Protein AF-A0A7S4HFE1-F1 (afdb_monomer_lite)

Foldseek 3Di:
DFDWAWDDDDPVVCVVPPHRHTDTDDRVQRPQWQDWDAAPPAQKIWTWHQCQWIKIAHPVVRAIDIRCDFNGDNGTFHDWDQDPQQWIWTDDPFKIFIFDRDDNPHTDGHGDDMDTPPPPVD

Radius of gyration: 15.72 Å; chains: 1; bounding box: 47×26×43 Å

Secondary structure (DSSP, 8-state):
---EEPP---HHHHHHSSS---EE--HHHHTTEEEEEE-SSSSEEEEEETTS-EEEEETTTTEEEEESSSS--SS-EEEEEE-TTS-EEEEESSEEEEESPPPSSS----EEEEEESTTS--

pLDDT: mean 88.34, std 9.9, range [52.97, 97.5]

Sequence (122 aa):
TGLYLWDVGMPEQLAASEGNQPLRLCPSITVATSFCMWSRVHSQLAIGTQGGKVIVFNKKEGVMQLHDRKGKHGAAVTCGDWLFDNRLGLASGTRVKISKPVPEAGAQWESYSKFKLSGMLS

Organism: NCBI:txid72548

Structure (mmCIF, N/CA/C/O backbone):
data_AF-A0A7S4HFE1-F1
#
_entry.id   AF-A0A7S4HFE1-F1
#
loop_
_atom_site.group_PDB
_atom_site.id
_atom_site.type_symbol
_atom_site.label_atom_id
_atom_site.label_alt_id
_atom_site.label_comp_id
_atom_site.label_asym_id
_atom_site.label_entity_id
_atom_site.label_seq_id
_atom_site.pdbx_PDB_ins_code
_atom_site.Cartn_x
_atom_site.Cartn_y
_atom_site.Cartn_z
_atom_site.occupancy
_atom_site.B_iso_or_equiv
_atom_site.auth_seq_id
_atom_site.auth_comp_id
_atom_site.auth_asym_id
_atom_site.auth_atom_id
_atom_site.pdbx_PDB_model_num
ATOM 1 N N . THR A 1 1 ? -13.113 -14.017 -2.530 1.00 66.44 1 THR A N 1
ATOM 2 C CA . THR A 1 1 ? -11.772 -13.669 -2.004 1.00 66.44 1 THR A CA 1
ATOM 3 C C . THR A 1 1 ? -11.731 -12.185 -1.673 1.00 66.44 1 THR A C 1
ATOM 5 O O . THR A 1 1 ? -12.363 -11.409 -2.378 1.00 66.44 1 THR A O 1
ATOM 8 N N . GLY A 1 2 ? -11.092 -11.790 -0.569 1.00 80.94 2 GLY A N 1
ATOM 9 C CA . GLY A 1 2 ? -11.045 -10.402 -0.084 1.00 80.94 2 GLY A CA 1
ATOM 10 C C . GLY A 1 2 ? -10.217 -10.293 1.198 1.00 80.94 2 GLY A C 1
ATOM 11 O O . GLY A 1 2 ? -9.827 -11.325 1.745 1.00 80.94 2 GLY A O 1
ATOM 12 N N . LEU A 1 3 ? -9.943 -9.069 1.653 1.00 91.31 3 LEU A N 1
ATOM 13 C CA . LEU A 1 3 ? -9.143 -8.814 2.855 1.00 91.31 3 LEU A CA 1
ATOM 14 C C . LEU A 1 3 ? -10.050 -8.473 4.043 1.00 91.31 3 LEU A C 1
ATOM 16 O O . LEU A 1 3 ? -10.957 -7.649 3.922 1.00 91.31 3 LEU A O 1
ATOM 20 N N . TYR A 1 4 ? -9.804 -9.126 5.176 1.00 92.19 4 TYR A N 1
ATOM 21 C CA . TYR A 1 4 ? -10.574 -8.984 6.409 1.00 92.19 4 TYR A CA 1
ATOM 22 C C . TYR A 1 4 ? -9.635 -8.545 7.526 1.00 92.19 4 TYR A C 1
ATOM 24 O O . TYR A 1 4 ? -8.571 -9.139 7.703 1.00 92.19 4 TYR A O 1
ATOM 32 N N . LEU A 1 5 ? -10.023 -7.506 8.256 1.00 91.94 5 LEU A N 1
ATOM 33 C CA . LEU A 1 5 ? -9.298 -7.019 9.419 1.00 91.94 5 LEU A CA 1
ATOM 34 C C . LEU A 1 5 ? -10.033 -7.468 10.672 1.00 91.94 5 LEU A C 1
ATOM 36 O O . LEU A 1 5 ? -11.205 -7.153 10.849 1.00 91.94 5 LEU A O 1
ATOM 40 N N . TRP A 1 6 ? -9.326 -8.198 11.520 1.00 89.19 6 TRP A N 1
ATOM 41 C CA . TRP A 1 6 ? -9.809 -8.621 12.824 1.00 89.19 6 TRP A CA 1
ATOM 42 C C . TRP A 1 6 ? -9.177 -7.727 13.875 1.00 89.19 6 TRP A C 1
ATOM 44 O O . TRP A 1 6 ? -7.973 -7.460 13.805 1.00 89.19 6 TRP A O 1
ATOM 54 N N . ASP A 1 7 ? -9.965 -7.283 14.846 1.00 84.94 7 ASP A N 1
ATOM 55 C CA . ASP A 1 7 ? -9.378 -6.695 16.036 1.00 84.94 7 ASP A CA 1
ATOM 56 C C . ASP A 1 7 ? -8.835 -7.833 16.910 1.00 84.94 7 ASP A C 1
ATOM 58 O O . ASP A 1 7 ? -9.501 -8.840 17.174 1.00 84.94 7 ASP A O 1
ATOM 62 N N . VAL A 1 8 ? -7.570 -7.693 17.300 1.00 82.56 8 VAL A N 1
ATOM 63 C CA . VAL A 1 8 ? -6.858 -8.646 18.150 1.00 82.56 8 VAL A CA 1
ATOM 64 C C . VAL A 1 8 ? -6.605 -7.930 19.469 1.00 82.56 8 VAL A C 1
ATOM 66 O O . VAL A 1 8 ? -5.702 -7.104 19.573 1.00 82.56 8 VAL A O 1
ATOM 69 N N . GLY A 1 9 ? -7.474 -8.185 20.442 1.00 79.06 9 GLY A N 1
ATOM 70 C CA . GLY A 1 9 ? -7.426 -7.608 21.785 1.00 79.06 9 GLY A CA 1
ATOM 71 C C . GLY A 1 9 ? -7.391 -8.688 22.862 1.00 79.06 9 GLY A C 1
ATOM 72 O O . GLY A 1 9 ? -7.361 -9.883 22.559 1.00 79.06 9 GLY A O 1
ATOM 73 N N . MET A 1 10 ? -7.407 -8.271 24.130 1.00 77.25 10 MET A N 1
ATOM 74 C CA . MET A 1 10 ? -7.517 -9.221 25.238 1.00 77.25 10 MET A CA 1
ATOM 75 C C . MET A 1 10 ? -8.870 -9.948 25.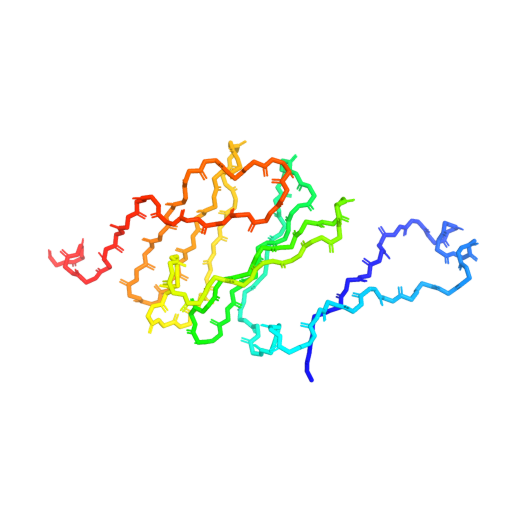172 1.00 77.25 10 MET A C 1
ATOM 77 O O . MET A 1 10 ? -9.867 -9.318 24.812 1.00 77.25 10 MET A O 1
ATOM 81 N N . PRO A 1 11 ? -8.945 -11.241 25.542 1.00 72.44 11 PRO A N 1
ATOM 82 C CA . PRO A 1 11 ? -10.187 -12.016 25.477 1.00 72.44 11 PRO A CA 1
ATOM 83 C C . PRO A 1 11 ? -11.366 -11.334 26.177 1.00 72.44 11 PRO A C 1
ATOM 85 O O . PRO A 1 11 ? -12.482 -11.379 25.679 1.00 72.44 11 PRO A O 1
ATOM 88 N N . GLU A 1 12 ? -11.107 -10.639 27.284 1.00 74.50 12 GLU A N 1
ATOM 89 C CA . GLU A 1 12 ? -12.110 -9.897 28.053 1.00 74.50 12 GLU A CA 1
ATOM 90 C C . GLU A 1 12 ? -12.689 -8.697 27.278 1.00 74.50 12 GLU A C 1
ATOM 92 O O . GLU A 1 12 ? -13.892 -8.458 27.313 1.00 74.50 12 GLU A O 1
ATOM 97 N N . GLN A 1 13 ? -11.866 -7.996 26.490 1.00 72.62 13 GLN A N 1
ATOM 98 C CA . GLN A 1 13 ? -12.318 -6.903 25.618 1.00 72.62 13 GLN A CA 1
ATOM 99 C C . GLN A 1 13 ? -13.081 -7.423 24.395 1.00 72.62 13 GLN A C 1
ATOM 101 O O . GLN A 1 13 ? -14.051 -6.804 23.968 1.00 72.62 13 GLN A O 1
ATOM 106 N N . LEU A 1 14 ? -12.652 -8.563 23.843 1.00 71.25 14 LEU A N 1
ATOM 107 C CA . LEU A 1 14 ? -13.307 -9.211 22.702 1.00 71.25 14 LEU A CA 1
ATOM 108 C C . LEU A 1 14 ? -14.623 -9.904 23.085 1.00 71.25 14 LEU A C 1
ATOM 110 O O . LEU A 1 14 ? -15.481 -10.081 22.229 1.00 71.25 14 LEU A O 1
ATOM 114 N N . ALA A 1 15 ? -14.770 -10.317 24.346 1.00 65.94 15 ALA A N 1
ATOM 115 C CA . ALA A 1 15 ? -16.008 -10.874 24.888 1.00 65.94 15 ALA A CA 1
ATOM 116 C C . ALA A 1 15 ? -17.036 -9.782 25.225 1.00 65.94 15 ALA A C 1
ATOM 118 O O . ALA A 1 15 ? -18.236 -10.043 25.189 1.00 65.94 15 ALA A O 1
ATOM 119 N N . ALA A 1 16 ? -16.569 -8.571 25.549 1.00 67.12 16 ALA A N 1
ATOM 120 C CA . ALA A 1 16 ? -17.419 -7.414 25.811 1.00 67.12 16 ALA A CA 1
ATOM 121 C C . ALA A 1 16 ? -17.943 -6.740 24.529 1.00 67.12 16 ALA A C 1
ATOM 123 O O . ALA A 1 16 ? -18.975 -6.071 24.577 1.00 67.12 16 ALA A O 1
ATOM 124 N N . SER A 1 17 ? -17.263 -6.896 23.387 1.00 67.00 17 SER A N 1
ATOM 125 C CA . SER A 1 17 ? -17.811 -6.497 22.090 1.00 67.00 17 SER A CA 1
ATOM 126 C C . SER A 1 17 ? -18.755 -7.586 21.573 1.00 67.00 17 SER A C 1
ATOM 128 O O . SER A 1 17 ? -18.401 -8.761 21.544 1.00 67.00 17 SER A O 1
ATOM 130 N N . GLU A 1 18 ? -19.980 -7.218 21.182 1.00 62.25 18 GLU A N 1
ATOM 131 C CA . GLU A 1 18 ? -20.978 -8.145 20.628 1.00 62.25 18 GLU A CA 1
ATOM 132 C C . GLU A 1 18 ? -20.481 -8.779 19.315 1.00 62.25 18 GLU A C 1
ATOM 134 O O . GLU A 1 18 ? -20.763 -8.308 18.215 1.00 62.25 18 GLU A O 1
ATOM 139 N N . GLY A 1 19 ? -19.716 -9.865 19.441 1.00 68.94 19 GLY A N 1
ATOM 140 C CA . GLY A 1 19 ? -19.087 -10.573 18.335 1.00 68.94 19 GLY A CA 1
ATOM 141 C C . GLY A 1 19 ? -17.921 -9.788 17.731 1.00 68.94 19 GLY A C 1
ATOM 142 O O . GLY A 1 19 ? -18.102 -8.734 17.131 1.00 68.94 19 GLY A O 1
ATOM 143 N N . ASN A 1 20 ? -16.708 -10.339 17.809 1.00 80.56 20 ASN A N 1
ATOM 144 C CA . ASN A 1 20 ? -15.548 -9.848 17.059 1.00 80.56 20 ASN A CA 1
ATOM 145 C C . ASN A 1 20 ? -15.779 -10.040 15.545 1.00 80.56 20 ASN A C 1
ATOM 147 O O . ASN A 1 20 ? -15.310 -11.011 14.951 1.00 80.56 20 ASN A O 1
ATOM 151 N N . GLN A 1 21 ? -16.580 -9.166 14.933 1.00 86.12 21 GLN A N 1
ATOM 152 C CA . GLN A 1 21 ? -16.883 -9.201 13.509 1.00 86.12 21 GLN A CA 1
ATOM 153 C C . GLN A 1 21 ? -15.764 -8.502 12.731 1.00 86.12 21 GLN A C 1
ATOM 155 O O . GLN A 1 21 ? -15.430 -7.356 13.033 1.00 86.12 21 GLN A O 1
ATOM 160 N N . PRO A 1 22 ? -15.188 -9.144 11.701 1.00 90.12 22 PRO A N 1
ATOM 161 C CA . PRO A 1 22 ? -14.098 -8.540 10.961 1.00 90.12 22 PRO A CA 1
ATOM 162 C C . PRO A 1 22 ? -14.581 -7.398 10.069 1.00 90.12 22 PRO A C 1
ATOM 164 O O . PRO A 1 22 ? -15.566 -7.525 9.333 1.00 90.12 22 PRO A O 1
ATOM 167 N N . LEU A 1 23 ? -13.795 -6.325 10.012 1.00 90.19 23 LEU A N 1
ATOM 168 C CA . LEU A 1 23 ? -13.959 -5.300 8.992 1.00 90.19 23 LEU A CA 1
ATOM 169 C C . LEU A 1 23 ? -13.512 -5.862 7.639 1.00 90.19 23 LEU A C 1
ATOM 171 O O . LEU A 1 23 ? -12.326 -6.090 7.385 1.00 90.19 23 LEU A O 1
ATOM 175 N N . ARG A 1 24 ? -14.470 -6.067 6.737 1.00 91.62 24 ARG A N 1
ATOM 176 C CA . ARG A 1 24 ? -14.196 -6.474 5.358 1.00 91.62 24 ARG A CA 1
ATOM 177 C C . ARG A 1 24 ? -13.802 -5.258 4.522 1.00 91.62 24 ARG A C 1
ATOM 179 O O . ARG A 1 24 ? -14.631 -4.388 4.263 1.00 91.62 24 ARG A O 1
ATOM 186 N N . LEU A 1 25 ? -12.561 -5.222 4.042 1.00 91.94 25 LEU A N 1
ATOM 187 C CA . LEU A 1 25 ? -12.121 -4.180 3.113 1.00 91.94 25 LEU A CA 1
ATOM 188 C C . LEU A 1 25 ? -12.755 -4.380 1.731 1.00 91.94 25 LEU A C 1
ATOM 190 O O . LEU A 1 25 ? -13.064 -5.507 1.337 1.00 91.94 25 LEU A O 1
ATOM 194 N N . CYS A 1 26 ? -12.934 -3.280 0.988 1.00 89.56 26 CYS A N 1
ATOM 195 C CA . CYS A 1 26 ? -13.626 -3.245 -0.304 1.00 89.56 26 CYS A CA 1
ATOM 196 C C . CYS A 1 26 ? -13.166 -4.385 -1.242 1.00 89.56 26 CYS A C 1
ATOM 198 O O . CYS A 1 26 ? -12.039 -4.351 -1.760 1.00 89.56 26 CYS A O 1
ATOM 200 N N . PRO A 1 27 ? -14.015 -5.404 -1.479 1.00 87.25 27 PRO A N 1
ATOM 201 C CA . PRO A 1 27 ? -13.610 -6.607 -2.196 1.00 87.25 27 PRO A CA 1
ATOM 202 C C . PRO A 1 27 ? -13.255 -6.335 -3.649 1.00 87.25 27 PRO A C 1
ATOM 204 O O . PRO A 1 27 ? -12.363 -6.988 -4.168 1.00 87.25 27 PRO A O 1
ATOM 207 N N . SER A 1 28 ? -13.913 -5.366 -4.294 1.00 87.94 28 SER A N 1
ATOM 208 C CA . SER A 1 28 ? -13.733 -5.068 -5.721 1.00 87.94 28 SER A CA 1
ATOM 209 C C . SER A 1 28 ? -12.311 -4.631 -6.072 1.00 87.94 28 SER A C 1
ATOM 211 O O . SER A 1 28 ? -11.856 -4.882 -7.187 1.00 87.94 28 SER A O 1
ATOM 213 N N . ILE A 1 29 ? -11.593 -4.019 -5.125 1.00 87.38 29 ILE A N 1
ATOM 214 C CA . ILE A 1 29 ? -10.216 -3.563 -5.339 1.00 87.38 29 ILE A CA 1
ATOM 215 C C . ILE A 1 29 ? -9.180 -4.411 -4.600 1.00 87.38 29 ILE A C 1
ATOM 217 O O . ILE A 1 29 ? -8.037 -4.449 -5.035 1.00 87.38 29 ILE A O 1
ATOM 221 N N . THR A 1 30 ? -9.565 -5.152 -3.558 1.00 90.88 30 THR A N 1
ATOM 222 C CA . THR A 1 30 ? -8.658 -6.051 -2.812 1.00 90.88 30 THR A CA 1
ATOM 223 C C . THR A 1 30 ? -8.577 -7.473 -3.391 1.00 90.88 30 THR A C 1
ATOM 225 O O . THR A 1 30 ? -7.919 -8.349 -2.816 1.00 90.88 30 THR A O 1
ATOM 228 N N . VAL A 1 31 ? -9.205 -7.725 -4.550 1.00 84.69 31 VAL A N 1
ATOM 229 C CA . VAL A 1 31 ? -9.062 -8.995 -5.282 1.00 84.69 31 VAL A CA 1
ATOM 230 C C . VAL A 1 31 ? -7.593 -9.245 -5.630 1.00 84.69 31 VAL A C 1
ATOM 232 O O . VAL A 1 31 ? -6.877 -8.336 -6.047 1.00 84.69 31 VAL A O 1
ATOM 235 N N . ALA A 1 32 ? -7.160 -10.504 -5.505 1.00 91.31 32 ALA A N 1
ATOM 236 C CA . ALA A 1 32 ? -5.809 -10.947 -5.851 1.00 91.31 32 ALA A CA 1
ATOM 237 C C . ALA A 1 32 ? -4.709 -10.165 -5.111 1.00 91.31 32 ALA A C 1
ATOM 239 O O . ALA A 1 32 ? -3.673 -9.821 -5.686 1.00 91.31 32 ALA A O 1
ATOM 240 N N . THR A 1 33 ? -4.945 -9.883 -3.827 1.00 95.50 33 THR A N 1
ATOM 241 C CA . THR A 1 33 ? -3.905 -9.396 -2.916 1.00 95.50 33 THR A CA 1
ATOM 242 C C . THR A 1 33 ? -2.730 -10.378 -2.907 1.00 95.50 33 THR A C 1
ATOM 244 O O . THR A 1 33 ? -2.923 -11.587 -2.798 1.00 95.50 33 THR A O 1
ATOM 247 N N . SER A 1 34 ? -1.518 -9.849 -3.046 1.00 95.81 34 SER A N 1
ATOM 248 C CA . SER A 1 34 ? -0.256 -10.599 -3.028 1.00 95.81 34 SER A CA 1
ATOM 249 C C . SER A 1 34 ? 0.681 -10.154 -1.906 1.00 95.81 34 SER A C 1
ATOM 251 O O . SER A 1 34 ? 1.636 -10.854 -1.591 1.00 95.81 34 SER A O 1
ATOM 253 N N . PHE A 1 35 ? 0.413 -8.992 -1.310 1.00 96.50 35 PHE A N 1
ATOM 254 C CA . PHE A 1 35 ? 1.208 -8.393 -0.247 1.00 96.50 35 PHE A CA 1
ATOM 255 C C . PHE A 1 35 ? 0.314 -7.508 0.627 1.00 96.50 35 PHE A C 1
ATOM 257 O O . PHE A 1 35 ? -0.553 -6.809 0.099 1.00 96.50 35 PHE A O 1
ATOM 264 N N . CYS A 1 36 ? 0.553 -7.481 1.938 1.00 96.62 36 CYS A N 1
ATOM 265 C CA . CYS A 1 36 ? -0.027 -6.484 2.833 1.00 96.62 36 CYS A CA 1
ATOM 266 C C . CYS A 1 36 ? 0.892 -6.201 4.029 1.00 96.62 36 CYS A C 1
ATOM 268 O O . CYS A 1 36 ? 1.471 -7.133 4.583 1.00 96.62 36 CYS A O 1
ATOM 270 N N . MET A 1 37 ? 1.014 -4.935 4.436 1.00 97.31 37 MET A N 1
ATOM 271 C CA . MET A 1 37 ? 1.882 -4.529 5.548 1.00 97.31 37 MET A CA 1
ATOM 272 C C . MET A 1 37 ? 1.370 -3.254 6.221 1.00 97.31 37 MET A C 1
ATOM 274 O O . MET A 1 37 ? 1.130 -2.244 5.549 1.00 97.31 37 MET A O 1
ATOM 278 N N . TRP A 1 38 ? 1.217 -3.291 7.544 1.00 97.06 38 TRP A N 1
ATOM 279 C CA . TRP A 1 38 ? 0.868 -2.117 8.343 1.00 97.06 38 TRP A CA 1
ATOM 280 C C . TRP A 1 38 ? 2.061 -1.173 8.486 1.00 97.06 38 TRP A C 1
ATOM 282 O O . TRP A 1 38 ? 3.197 -1.613 8.674 1.00 97.06 38 TRP A O 1
ATOM 292 N N . SER A 1 39 ? 1.786 0.126 8.425 1.00 96.62 39 SER A N 1
ATOM 293 C CA . SER A 1 39 ? 2.725 1.154 8.851 1.00 96.62 39 SER A CA 1
ATOM 294 C C . SER A 1 39 ? 2.980 1.036 10.350 1.00 96.62 39 SER A C 1
ATOM 296 O O . SER A 1 39 ? 2.088 0.705 11.131 1.00 96.62 39 SER A O 1
ATOM 298 N N . ARG A 1 40 ? 4.219 1.332 10.750 1.00 93.50 40 ARG A N 1
ATOM 299 C CA . ARG A 1 40 ? 4.620 1.434 12.159 1.00 93.50 40 ARG A CA 1
ATOM 300 C C . ARG A 1 40 ? 4.412 2.837 12.735 1.00 93.50 40 ARG A C 1
ATOM 302 O O . ARG A 1 40 ? 4.558 3.018 13.936 1.00 93.50 40 ARG A O 1
ATOM 309 N N . VAL A 1 41 ? 4.117 3.820 11.882 1.00 95.00 41 VAL A N 1
ATOM 310 C CA . VAL A 1 41 ? 4.034 5.245 12.244 1.00 95.00 41 VAL A CA 1
ATOM 311 C C . VAL A 1 41 ? 2.580 5.712 12.296 1.00 95.00 41 VAL A C 1
ATOM 313 O O . VAL A 1 41 ? 2.193 6.461 13.191 1.00 95.00 41 VAL A O 1
ATOM 316 N N . HIS A 1 42 ? 1.755 5.260 11.352 1.00 94.94 42 HIS A N 1
ATOM 317 C CA . HIS A 1 42 ? 0.350 5.650 11.236 1.00 94.94 42 HIS A CA 1
ATOM 318 C C . HIS A 1 42 ? -0.554 4.421 11.123 1.00 94.94 42 HIS A C 1
ATOM 320 O O . HIS A 1 42 ? -0.102 3.314 10.845 1.00 94.94 42 HIS A O 1
ATOM 326 N N . SER A 1 43 ? -1.865 4.615 11.288 1.00 95.00 43 SER A N 1
ATOM 327 C CA . SER A 1 43 ? -2.872 3.552 11.130 1.00 95.00 43 SER A CA 1
ATOM 328 C C . SER A 1 43 ? -3.174 3.259 9.652 1.00 95.00 43 SER A C 1
ATOM 330 O O . SER A 1 43 ? -4.324 3.315 9.215 1.00 95.00 43 SER A O 1
ATOM 332 N N . GLN A 1 44 ? -2.129 2.979 8.870 1.00 96.56 44 GLN A N 1
ATOM 333 C CA . GLN A 1 44 ? -2.197 2.780 7.423 1.00 96.56 44 GLN A CA 1
ATOM 334 C C . GLN A 1 44 ? -1.749 1.373 7.027 1.00 96.56 44 GLN A C 1
ATOM 336 O O . GLN A 1 44 ? -0.720 0.888 7.487 1.00 96.56 44 GLN A O 1
ATOM 341 N N . LEU A 1 45 ? -2.498 0.731 6.136 1.00 97.12 45 LEU A N 1
ATOM 342 C CA . LEU A 1 45 ? -2.191 -0.578 5.570 1.00 97.12 45 LEU A CA 1
ATOM 343 C C . LEU A 1 45 ? -1.843 -0.420 4.091 1.00 97.12 45 LEU A C 1
ATOM 345 O O . LEU A 1 45 ? -2.673 0.021 3.294 1.00 97.12 45 LEU A O 1
ATOM 349 N N . ALA A 1 46 ? -0.628 -0.811 3.722 1.00 97.50 46 ALA A N 1
ATOM 350 C CA . ALA A 1 46 ? -0.238 -0.975 2.329 1.00 97.50 46 ALA A CA 1
ATOM 351 C C . ALA A 1 46 ? -0.696 -2.345 1.836 1.00 97.50 46 ALA A C 1
ATOM 353 O O . ALA A 1 46 ? -0.498 -3.344 2.524 1.00 97.50 46 ALA A O 1
ATOM 354 N N . ILE A 1 47 ? -1.262 -2.403 0.635 1.00 97.00 47 ILE A N 1
ATOM 355 C CA . ILE A 1 47 ? -1.713 -3.636 -0.010 1.00 97.00 47 ILE A CA 1
ATOM 356 C C . ILE A 1 47 ? -1.188 -3.642 -1.446 1.00 97.00 47 ILE A C 1
ATOM 358 O O . ILE A 1 47 ? -1.366 -2.689 -2.206 1.00 97.00 47 ILE A O 1
ATOM 362 N N . GLY A 1 48 ? -0.532 -4.730 -1.822 1.00 96.62 48 GLY A N 1
ATOM 363 C CA . GLY A 1 48 ? -0.080 -5.005 -3.177 1.00 96.62 48 GLY A CA 1
ATOM 364 C C . GLY A 1 48 ? -0.921 -6.103 -3.818 1.00 96.62 48 GLY A C 1
ATOM 365 O O . GLY A 1 48 ? -1.425 -6.993 -3.135 1.00 96.62 48 GLY A O 1
ATOM 366 N N . THR A 1 49 ? -1.074 -6.053 -5.139 1.00 95.69 49 THR A N 1
ATOM 367 C CA . THR A 1 49 ? -1.847 -7.050 -5.899 1.00 95.69 49 THR A CA 1
ATOM 368 C C . THR A 1 49 ? -0.979 -7.808 -6.902 1.00 95.69 49 THR A C 1
ATOM 370 O O . THR A 1 49 ? 0.060 -7.309 -7.351 1.00 95.69 49 THR A O 1
ATOM 373 N N . GLN A 1 50 ? -1.466 -8.972 -7.343 1.00 95.50 50 GLN A N 1
ATOM 374 C CA . GLN A 1 50 ? -0.861 -9.766 -8.422 1.00 95.50 50 GLN A CA 1
ATOM 375 C C . GLN A 1 50 ? -0.730 -8.973 -9.736 1.00 95.50 50 GLN A C 1
ATOM 377 O O . GLN A 1 50 ? 0.217 -9.153 -10.494 1.00 95.50 50 GLN A O 1
ATOM 382 N N . GLY A 1 51 ? -1.647 -8.033 -9.988 1.00 93.56 51 GLY A N 1
ATOM 383 C CA . GLY A 1 51 ? -1.601 -7.136 -11.148 1.00 93.56 51 GLY A CA 1
ATOM 384 C C . GLY A 1 51 ? -0.690 -5.914 -10.979 1.00 93.56 51 GLY A C 1
ATOM 385 O O . GLY A 1 51 ? -0.739 -5.008 -11.813 1.00 93.56 51 GLY A O 1
ATOM 386 N N . GLY A 1 52 ? 0.069 -5.829 -9.882 1.00 94.81 52 GLY A N 1
ATOM 387 C CA . GLY A 1 52 ? 0.986 -4.727 -9.585 1.00 94.81 52 GLY A CA 1
ATOM 388 C C . GLY A 1 52 ? 0.326 -3.439 -9.086 1.00 94.81 52 GLY A C 1
ATOM 389 O O . GLY A 1 52 ? 1.014 -2.442 -8.860 1.00 94.81 52 GLY A O 1
ATOM 390 N N . LYS A 1 53 ? -1.001 -3.420 -8.915 1.00 94.94 53 LYS A N 1
ATOM 391 C CA . LYS A 1 53 ? -1.711 -2.280 -8.314 1.00 94.94 53 LYS A CA 1
ATOM 392 C C . LYS A 1 53 ? -1.347 -2.176 -6.835 1.00 94.94 53 LYS A C 1
ATOM 394 O O . LYS A 1 53 ? -1.152 -3.206 -6.184 1.00 94.94 53 LYS A O 1
ATOM 399 N N . VAL A 1 54 ? -1.293 -0.945 -6.340 1.00 95.50 54 VAL A N 1
ATOM 400 C CA . VAL A 1 54 ? -1.037 -0.629 -4.931 1.00 95.50 54 VAL A CA 1
ATOM 401 C C . VAL A 1 54 ? -2.296 -0.012 -4.349 1.00 95.50 54 VAL A C 1
ATOM 403 O O . VAL A 1 54 ? -2.957 0.781 -5.012 1.00 95.50 54 VAL A O 1
ATOM 406 N N . ILE A 1 55 ? -2.643 -0.379 -3.128 1.00 95.62 55 ILE A N 1
ATOM 407 C CA . ILE A 1 55 ? -3.759 0.196 -2.391 1.00 95.62 55 ILE A CA 1
ATOM 408 C C . ILE A 1 55 ? -3.219 0.631 -1.038 1.00 95.62 55 ILE A C 1
ATOM 410 O O . ILE A 1 55 ? -2.464 -0.108 -0.408 1.00 95.62 55 ILE A O 1
ATOM 414 N N . VAL A 1 56 ? -3.602 1.823 -0.599 1.00 96.12 56 VAL A N 1
ATOM 415 C CA . VAL A 1 56 ? -3.371 2.264 0.778 1.00 96.12 56 VAL A CA 1
ATOM 416 C C . VAL A 1 56 ? -4.730 2.388 1.443 1.00 96.12 56 VAL A C 1
ATOM 418 O O . VAL A 1 56 ? -5.652 2.976 0.877 1.00 96.12 56 VAL A O 1
ATOM 421 N N . PHE A 1 57 ? -4.861 1.791 2.618 1.00 96.69 57 PHE A N 1
ATOM 422 C CA . PHE A 1 57 ? -6.026 1.919 3.480 1.00 96.69 57 PHE A CA 1
ATOM 423 C C . PHE A 1 57 ? -5.636 2.691 4.734 1.00 96.69 57 PHE A C 1
ATOM 425 O O . PHE A 1 57 ? -4.643 2.355 5.370 1.00 96.69 57 PHE A O 1
ATOM 432 N N . ASN A 1 58 ? -6.418 3.699 5.095 1.00 96.00 58 ASN A N 1
ATOM 433 C CA . ASN A 1 58 ? -6.285 4.450 6.332 1.00 96.00 58 ASN A CA 1
ATOM 434 C C . ASN A 1 58 ? -7.397 4.023 7.294 1.00 96.00 58 ASN A C 1
ATOM 436 O O . ASN A 1 58 ? -8.564 4.343 7.070 1.00 96.00 58 ASN A O 1
ATOM 440 N N . LYS A 1 59 ? -7.044 3.302 8.367 1.00 94.56 59 LYS A N 1
ATOM 441 C CA . LYS A 1 59 ? -8.022 2.786 9.341 1.00 94.56 59 LYS A CA 1
ATOM 442 C C . LYS A 1 59 ? -8.705 3.915 10.113 1.00 94.56 59 LYS A C 1
ATOM 444 O O . LYS A 1 59 ? -9.892 3.803 10.390 1.00 94.56 59 LYS A O 1
ATOM 449 N N . LYS A 1 60 ? -7.980 4.993 10.434 1.00 92.88 60 LYS A N 1
ATOM 450 C CA . LYS A 1 60 ? -8.494 6.114 11.239 1.00 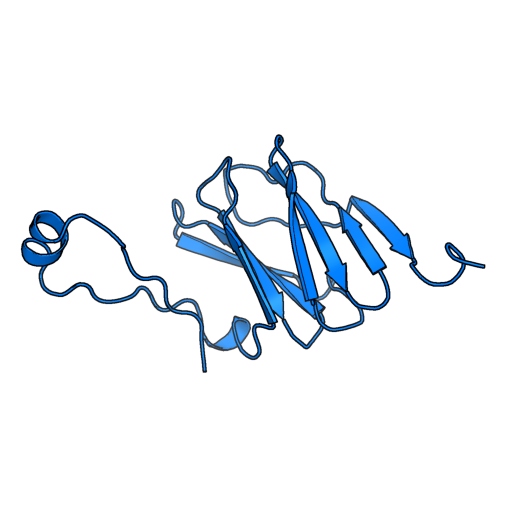92.88 60 LYS A CA 1
ATOM 451 C C . LYS A 1 60 ? -9.593 6.882 10.506 1.00 92.88 60 LYS A C 1
ATOM 453 O O . LYS A 1 60 ? -10.594 7.236 11.112 1.00 92.88 60 LYS A O 1
ATOM 458 N N . GLU A 1 61 ? -9.412 7.108 9.208 1.00 93.94 61 GLU A N 1
ATOM 459 C CA . GLU A 1 61 ? -10.380 7.839 8.377 1.00 93.94 61 GLU A CA 1
ATOM 460 C C . GLU A 1 61 ? -11.361 6.920 7.636 1.00 93.94 61 GLU A C 1
ATOM 462 O O . GLU A 1 61 ? -12.321 7.393 7.035 1.00 93.94 61 GLU A O 1
ATOM 467 N N . GLY A 1 62 ? -11.117 5.606 7.630 1.00 91.75 62 GLY A N 1
ATOM 468 C CA . GLY A 1 62 ? -11.917 4.641 6.872 1.00 91.75 62 GLY A CA 1
ATOM 469 C C . GLY A 1 62 ? -11.779 4.777 5.350 1.00 91.75 62 GLY A C 1
ATOM 470 O O . GLY A 1 62 ? -12.598 4.237 4.607 1.00 91.75 62 GLY A O 1
ATOM 471 N N . VAL A 1 63 ? -10.756 5.485 4.862 1.00 92.44 63 VAL A N 1
ATOM 472 C CA . VAL A 1 63 ? -10.557 5.761 3.432 1.00 92.44 63 VAL A CA 1
ATOM 473 C C . VAL A 1 63 ? -9.587 4.758 2.822 1.00 92.44 63 VAL A C 1
ATOM 475 O O . VAL A 1 63 ? -8.556 4.422 3.403 1.00 92.44 63 VAL A O 1
ATOM 478 N N . MET A 1 64 ? -9.890 4.301 1.607 1.00 93.56 64 MET A N 1
ATOM 479 C CA . MET A 1 64 ? -9.018 3.426 0.831 1.00 93.56 64 MET A CA 1
ATOM 480 C C . MET A 1 64 ? -8.841 3.965 -0.582 1.00 93.56 64 MET A C 1
ATOM 482 O O . MET A 1 64 ? -9.816 4.349 -1.227 1.00 93.56 64 MET A O 1
ATOM 486 N N . GLN A 1 65 ? -7.609 3.954 -1.083 1.00 93.38 65 GLN A N 1
ATOM 487 C CA . GLN A 1 65 ? -7.301 4.472 -2.411 1.00 93.38 65 GLN A CA 1
ATOM 488 C C . GLN A 1 65 ? -6.545 3.449 -3.250 1.00 93.38 65 GLN A C 1
ATOM 490 O O . GLN A 1 65 ? -5.511 2.927 -2.837 1.00 93.38 65 GLN A O 1
ATOM 495 N N . LEU A 1 66 ? -7.070 3.192 -4.450 1.00 93.12 66 LEU A N 1
ATOM 496 C CA . LEU A 1 66 ? -6.455 2.338 -5.459 1.00 93.12 66 LEU A CA 1
ATOM 497 C C . LEU A 1 66 ? -5.525 3.154 -6.362 1.00 93.12 66 LEU A C 1
ATOM 499 O O . LEU A 1 66 ? -5.936 4.128 -6.987 1.00 93.12 66 LEU A O 1
ATOM 503 N N . HIS A 1 67 ? -4.294 2.676 -6.502 1.00 91.88 67 HIS A N 1
ATOM 504 C CA . HIS A 1 67 ? -3.254 3.244 -7.350 1.00 91.88 67 HIS A CA 1
ATOM 505 C C . HIS A 1 67 ? -2.924 2.264 -8.479 1.00 91.88 67 HIS A C 1
ATOM 507 O O . HIS A 1 67 ? -2.081 1.368 -8.350 1.00 91.88 67 HIS A O 1
ATOM 513 N N . ASP A 1 68 ? -3.634 2.407 -9.600 1.00 89.12 68 ASP A N 1
ATOM 514 C CA . ASP A 1 68 ? -3.585 1.501 -10.758 1.00 89.12 68 ASP A CA 1
ATOM 515 C C . ASP A 1 68 ? -2.942 2.116 -12.016 1.00 89.12 68 ASP A C 1
ATOM 517 O O . ASP A 1 68 ? -2.754 1.429 -13.022 1.00 89.12 68 ASP A O 1
ATOM 521 N N . ARG A 1 69 ? -2.556 3.393 -11.948 1.00 86.69 69 ARG A N 1
ATOM 522 C CA . ARG A 1 69 ? -1.831 4.115 -13.003 1.00 86.69 69 ARG A CA 1
ATOM 523 C C . ARG A 1 69 ? -0.526 4.672 -12.453 1.00 86.69 69 ARG A C 1
ATOM 525 O O . ARG A 1 69 ? 0.543 4.093 -12.651 1.00 86.69 69 ARG A O 1
ATOM 532 N N . LYS A 1 70 ? -0.606 5.775 -11.703 1.00 82.81 70 LYS A N 1
ATOM 533 C CA . LYS A 1 70 ? 0.536 6.324 -10.966 1.00 82.81 70 LYS A CA 1
ATOM 534 C C . LYS A 1 70 ? 0.875 5.383 -9.809 1.00 82.81 70 LYS A C 1
ATOM 536 O O . LYS A 1 70 ? -0.005 4.793 -9.202 1.00 82.81 70 LYS A O 1
ATOM 541 N N . GLY A 1 71 ? 2.164 5.150 -9.567 1.00 77.62 71 GLY A N 1
ATOM 542 C CA . GLY A 1 71 ? 2.620 4.228 -8.517 1.00 77.62 71 GLY A CA 1
ATOM 543 C C . GLY A 1 71 ? 2.566 2.731 -8.873 1.00 77.62 71 GLY A C 1
ATOM 544 O O . GLY A 1 71 ? 3.456 2.005 -8.433 1.00 77.62 71 GLY A O 1
ATOM 545 N N . LYS A 1 72 ? 1.661 2.275 -9.754 1.00 89.38 72 LYS A N 1
ATOM 546 C CA . LYS A 1 72 ? 1.485 0.856 -10.149 1.00 89.38 72 LYS A CA 1
ATOM 547 C C . LYS A 1 72 ? 2.764 0.158 -10.639 1.00 89.38 72 LYS A C 1
ATOM 549 O O . LYS A 1 72 ? 3.489 0.682 -11.489 1.00 89.38 72 LYS A O 1
ATOM 554 N N . HIS A 1 73 ? 3.032 -1.046 -10.146 1.00 92.81 73 HIS A N 1
ATOM 555 C CA . HIS A 1 73 ? 4.077 -1.951 -10.631 1.00 92.81 73 HIS A CA 1
ATOM 556 C C . HIS A 1 73 ? 3.667 -2.667 -11.927 1.00 92.81 73 HIS A C 1
ATOM 558 O O . HIS A 1 73 ? 2.490 -2.901 -12.186 1.00 92.81 73 HIS A O 1
ATOM 564 N N . GLY A 1 74 ? 4.654 -3.009 -12.759 1.00 91.75 74 GLY A N 1
ATOM 565 C CA . GLY A 1 74 ? 4.422 -3.757 -14.003 1.00 91.75 74 GLY A CA 1
ATOM 566 C C . GLY A 1 74 ? 4.221 -5.263 -13.799 1.00 91.75 74 GLY A C 1
ATOM 567 O O . GLY A 1 74 ? 3.866 -5.952 -14.744 1.00 91.75 74 GLY A O 1
ATOM 568 N N . ALA A 1 75 ? 4.459 -5.760 -12.585 1.00 94.00 75 ALA A N 1
ATOM 569 C CA . ALA A 1 75 ? 4.312 -7.153 -12.178 1.00 94.00 75 ALA A CA 1
ATOM 570 C C . ALA A 1 75 ? 3.749 -7.210 -10.748 1.00 94.00 75 ALA A C 1
ATOM 572 O O . ALA A 1 75 ? 3.623 -6.160 -10.108 1.00 94.00 75 ALA A O 1
ATOM 573 N N . ALA A 1 76 ? 3.451 -8.413 -10.253 1.00 96.38 76 ALA A N 1
ATOM 574 C CA . ALA A 1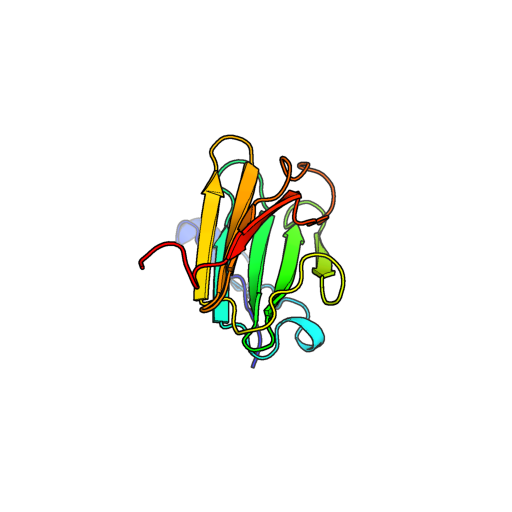 76 ? 2.977 -8.636 -8.890 1.00 96.38 76 ALA A CA 1
ATOM 575 C C . ALA A 1 76 ? 3.863 -7.930 -7.853 1.00 96.38 76 ALA A C 1
ATOM 577 O O . ALA A 1 76 ? 5.095 -7.964 -7.940 1.00 96.38 76 ALA A O 1
ATOM 578 N N . VAL A 1 77 ? 3.225 -7.283 -6.877 1.00 97.12 77 VAL A N 1
ATOM 579 C CA . VAL A 1 77 ? 3.933 -6.750 -5.707 1.00 97.12 77 VAL A CA 1
ATOM 580 C C . VAL A 1 77 ? 4.222 -7.924 -4.781 1.00 97.12 77 VAL A C 1
ATOM 582 O O . VAL A 1 77 ? 3.291 -8.571 -4.305 1.00 97.12 77 VAL A O 1
ATOM 585 N N . THR A 1 78 ? 5.498 -8.217 -4.561 1.00 96.62 78 THR A N 1
ATOM 586 C CA . THR A 1 78 ? 5.937 -9.428 -3.850 1.00 96.62 78 THR A CA 1
ATOM 587 C C . THR A 1 78 ? 6.382 -9.139 -2.426 1.00 96.62 78 THR A C 1
ATOM 589 O O . THR A 1 78 ? 6.276 -10.002 -1.564 1.00 96.62 78 THR A O 1
ATOM 592 N N . CYS A 1 79 ? 6.894 -7.938 -2.171 1.00 96.19 79 CYS A N 1
ATOM 593 C CA . CYS A 1 79 ? 7.355 -7.527 -0.853 1.00 96.19 79 CYS A CA 1
ATOM 594 C C . CYS A 1 79 ? 7.435 -6.002 -0.752 1.00 96.19 79 CYS A C 1
ATOM 596 O O . CYS A 1 79 ? 7.305 -5.276 -1.743 1.00 96.19 79 CYS A O 1
ATOM 598 N N . GLY A 1 80 ? 7.656 -5.523 0.463 1.00 96.56 80 GLY A N 1
ATOM 599 C CA . GLY A 1 80 ? 7.801 -4.115 0.772 1.00 96.56 80 GLY A CA 1
ATOM 600 C C . GLY A 1 80 ? 7.888 -3.889 2.271 1.00 96.56 80 GLY A C 1
ATOM 601 O O . GLY A 1 80 ? 7.656 -4.813 3.050 1.00 96.56 80 GLY A O 1
ATOM 602 N N . ASP A 1 81 ? 8.218 -2.665 2.657 1.00 97.38 81 ASP A N 1
ATOM 603 C CA . ASP A 1 81 ? 8.247 -2.250 4.055 1.00 97.38 81 ASP A CA 1
ATOM 604 C C . ASP A 1 81 ? 7.980 -0.747 4.184 1.00 97.38 81 ASP A C 1
ATOM 606 O O . ASP A 1 81 ? 8.190 0.034 3.245 1.00 97.38 81 ASP A O 1
ATOM 610 N N . TRP A 1 82 ? 7.521 -0.356 5.366 1.00 97.06 82 TRP A N 1
ATOM 611 C CA . TRP A 1 82 ? 7.411 1.036 5.771 1.00 97.06 82 TRP A CA 1
ATOM 612 C C . TRP A 1 82 ? 8.714 1.470 6.441 1.00 97.06 82 TRP A C 1
ATOM 614 O O . TRP A 1 82 ? 9.182 0.857 7.398 1.00 97.06 82 TRP A O 1
ATOM 624 N N . LEU A 1 83 ? 9.296 2.553 5.941 1.00 94.94 83 LEU A N 1
ATOM 625 C CA . LEU A 1 83 ? 10.456 3.207 6.536 1.00 94.94 83 LEU A CA 1
ATOM 626 C C . LEU A 1 83 ? 10.038 3.994 7.788 1.00 94.94 83 LEU A C 1
ATOM 628 O O . LEU A 1 83 ? 8.865 4.312 7.989 1.00 94.94 83 LEU A O 1
ATOM 632 N N . PHE A 1 84 ? 11.021 4.348 8.617 1.00 94.88 84 PHE A N 1
ATOM 633 C CA . PHE A 1 84 ? 10.813 5.036 9.900 1.00 94.88 84 PHE A CA 1
ATOM 634 C C . PHE A 1 84 ? 10.099 6.394 9.784 1.00 94.88 84 PHE A C 1
ATOM 636 O O . PHE A 1 84 ? 9.505 6.857 10.749 1.00 94.88 84 PHE A O 1
ATOM 643 N N . ASP A 1 85 ? 10.150 7.028 8.613 1.00 94.69 85 ASP A N 1
ATOM 644 C CA . ASP A 1 85 ? 9.517 8.313 8.304 1.00 94.69 85 ASP A CA 1
ATOM 645 C C . ASP A 1 85 ? 8.230 8.158 7.479 1.00 94.69 85 ASP A C 1
ATOM 647 O O . ASP A 1 85 ? 7.819 9.067 6.760 1.00 94.69 85 ASP A O 1
ATOM 651 N N . ASN A 1 86 ? 7.610 6.980 7.543 1.00 95.00 86 ASN A N 1
ATOM 652 C CA . ASN A 1 86 ? 6.392 6.626 6.821 1.00 95.00 86 ASN A CA 1
ATOM 653 C C . ASN A 1 86 ? 6.495 6.725 5.288 1.00 95.00 86 ASN A C 1
ATOM 655 O O . ASN A 1 86 ? 5.487 6.811 4.580 1.00 95.00 86 ASN A O 1
ATOM 659 N N . ARG A 1 87 ? 7.708 6.680 4.728 1.00 95.44 87 ARG A N 1
ATOM 660 C CA . ARG A 1 87 ? 7.875 6.303 3.320 1.00 95.44 87 ARG A CA 1
ATOM 661 C C . ARG A 1 87 ? 7.552 4.826 3.158 1.00 95.44 87 ARG A C 1
ATOM 663 O O . ARG A 1 87 ? 7.903 4.012 4.005 1.00 95.44 87 ARG A O 1
ATOM 670 N N . LEU A 1 88 ? 6.952 4.467 2.035 1.00 96.31 88 LEU A N 1
ATOM 671 C CA . LEU A 1 88 ? 6.661 3.081 1.711 1.00 96.31 88 LEU A CA 1
ATOM 672 C C . LEU A 1 88 ? 7.573 2.634 0.560 1.00 96.31 88 LEU A C 1
ATOM 674 O O . LEU A 1 88 ? 7.680 3.288 -0.480 1.00 96.31 88 LEU A O 1
ATOM 678 N N . GLY A 1 89 ? 8.292 1.538 0.782 1.00 96.31 89 GLY A N 1
ATOM 679 C CA . GLY A 1 89 ? 9.087 0.853 -0.226 1.00 96.31 89 GLY A CA 1
ATOM 680 C C . GLY A 1 89 ? 8.340 -0.385 -0.696 1.00 96.31 89 GLY A C 1
ATOM 681 O O . GLY A 1 89 ? 8.052 -1.259 0.111 1.00 96.31 89 GLY A O 1
ATOM 682 N N . LEU A 1 90 ? 8.035 -0.484 -1.987 1.00 96.94 90 LEU A N 1
ATOM 683 C CA . LEU A 1 90 ? 7.402 -1.662 -2.581 1.00 96.94 90 LEU A CA 1
ATOM 684 C C . LEU A 1 90 ? 8.287 -2.239 -3.673 1.00 96.94 90 LEU A C 1
ATOM 686 O O . LEU A 1 90 ? 8.871 -1.511 -4.481 1.00 96.94 90 LEU A O 1
ATOM 690 N N . ALA A 1 91 ? 8.343 -3.560 -3.729 1.00 95.69 91 ALA A N 1
ATOM 691 C CA . ALA A 1 91 ? 9.096 -4.298 -4.716 1.00 95.69 91 ALA A CA 1
ATOM 692 C C . ALA A 1 91 ? 8.197 -5.259 -5.496 1.00 95.69 91 ALA A C 1
ATOM 694 O O . ALA A 1 91 ? 7.195 -5.798 -5.026 1.00 95.69 91 ALA A O 1
ATOM 695 N N . SER A 1 92 ? 8.601 -5.449 -6.740 1.00 94.31 92 SER A N 1
ATOM 696 C CA . SER A 1 92 ? 8.079 -6.436 -7.678 1.00 94.31 92 SER A CA 1
ATOM 697 C C . SER A 1 92 ? 9.276 -7.104 -8.342 1.00 94.31 92 SER A C 1
ATOM 699 O O . SER A 1 92 ? 10.375 -6.548 -8.287 1.00 94.31 92 SER A O 1
ATOM 701 N N . GLY A 1 93 ? 9.069 -8.203 -9.069 1.00 87.75 93 GLY A N 1
ATOM 702 C CA . GLY A 1 93 ? 10.165 -8.917 -9.744 1.00 87.75 93 GLY A CA 1
ATOM 703 C C . GLY A 1 93 ? 11.024 -8.074 -10.703 1.00 87.75 93 GLY A C 1
ATOM 704 O O . GLY A 1 93 ? 12.117 -8.485 -11.063 1.00 87.75 93 GLY A O 1
ATOM 705 N N . THR A 1 94 ? 10.569 -6.882 -11.112 1.00 84.62 94 THR A N 1
ATOM 706 C CA . THR A 1 94 ? 11.304 -6.011 -12.049 1.00 84.62 94 THR A CA 1
ATOM 707 C C . THR A 1 94 ? 11.829 -4.715 -11.436 1.00 84.62 94 THR A C 1
ATOM 709 O O . THR A 1 94 ? 12.805 -4.145 -11.935 1.00 84.62 94 THR A O 1
ATOM 712 N N . ARG A 1 95 ? 11.159 -4.186 -10.406 1.00 90.75 95 ARG A N 1
ATOM 713 C CA . ARG A 1 95 ? 11.424 -2.843 -9.876 1.00 90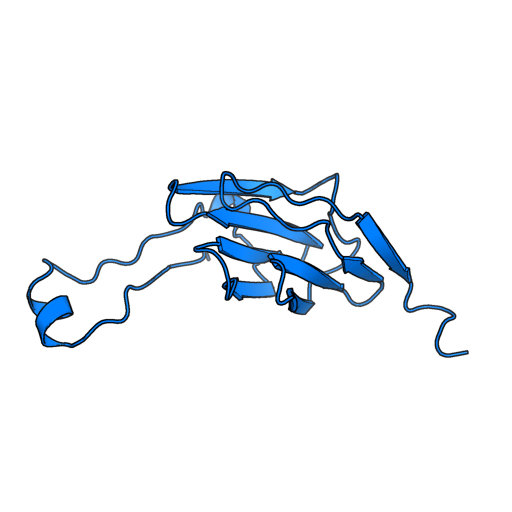.75 95 ARG A CA 1
ATOM 714 C C . ARG A 1 95 ? 11.125 -2.725 -8.395 1.00 90.75 95 ARG A C 1
ATOM 716 O O . ARG A 1 95 ? 10.115 -3.257 -7.926 1.00 90.75 95 ARG A O 1
ATOM 723 N N . VAL A 1 96 ? 11.924 -1.884 -7.747 1.00 94.06 96 VAL A N 1
ATOM 724 C CA . VAL A 1 96 ? 11.673 -1.334 -6.412 1.00 94.06 96 VAL A CA 1
ATOM 725 C C . VAL A 1 96 ? 11.254 0.125 -6.555 1.00 94.06 96 VAL A C 1
ATOM 727 O O . VAL A 1 96 ? 11.821 0.871 -7.360 1.00 94.06 96 VAL A O 1
ATOM 730 N N . LYS A 1 97 ? 10.238 0.535 -5.802 1.00 94.88 97 LYS A N 1
ATOM 731 C CA . LYS A 1 97 ? 9.703 1.894 -5.783 1.00 94.88 97 LYS A CA 1
ATOM 732 C C . LYS A 1 97 ? 9.598 2.387 -4.354 1.00 94.88 97 LYS A C 1
ATOM 734 O O . LYS A 1 97 ? 9.100 1.663 -3.504 1.00 94.88 97 LYS A O 1
ATOM 739 N N . ILE A 1 98 ? 10.009 3.625 -4.124 1.00 94.69 98 ILE A N 1
ATOM 740 C CA . ILE A 1 98 ? 9.930 4.276 -2.814 1.00 94.69 98 ILE A CA 1
ATOM 741 C C . ILE A 1 98 ? 9.107 5.551 -2.970 1.00 94.69 98 ILE A C 1
ATOM 743 O O . ILE A 1 98 ? 9.304 6.288 -3.944 1.00 94.69 98 ILE A O 1
ATOM 747 N N . SER A 1 99 ? 8.170 5.806 -2.060 1.00 94.19 99 SER A N 1
ATOM 748 C CA . SER A 1 99 ? 7.412 7.060 -2.037 1.00 94.19 99 SER A CA 1
ATOM 749 C C . SER A 1 99 ? 8.141 8.195 -1.325 1.00 94.19 99 SER A C 1
ATOM 751 O O . SER A 1 99 ? 9.169 8.010 -0.675 1.00 94.19 99 SER A O 1
ATOM 753 N N . LYS A 1 100 ? 7.560 9.393 -1.416 1.00 92.00 100 LYS A N 1
ATOM 754 C CA . LYS A 1 100 ? 7.712 10.408 -0.365 1.00 92.00 100 LYS A CA 1
ATOM 755 C C . LYS A 1 100 ? 7.049 9.919 0.937 1.00 92.00 100 LYS A C 1
ATOM 757 O O . LYS A 1 100 ? 6.275 8.958 0.872 1.00 92.00 100 LYS A O 1
ATOM 762 N N . PRO A 1 101 ? 7.343 10.532 2.099 1.00 93.56 101 PRO A N 1
ATOM 763 C CA . PRO A 1 101 ? 6.595 10.260 3.323 1.00 93.56 101 PRO A CA 1
ATOM 764 C C . PRO A 1 101 ? 5.093 10.318 3.043 1.00 93.56 101 PRO A C 1
ATOM 766 O O . PRO A 1 101 ? 4.608 11.305 2.483 1.00 93.56 101 PRO A O 1
ATOM 769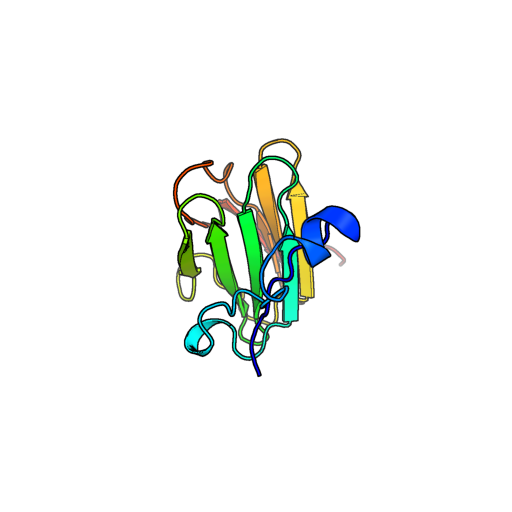 N N . VAL A 1 102 ? 4.379 9.233 3.342 1.00 92.75 102 VAL A N 1
ATOM 770 C CA . VAL A 1 102 ? 2.925 9.197 3.186 1.00 92.75 102 VAL A CA 1
ATOM 771 C C . VAL A 1 102 ? 2.335 9.992 4.355 1.00 92.75 102 VAL A C 1
ATOM 773 O O . VAL A 1 102 ? 2.694 9.712 5.500 1.00 92.75 102 VAL A O 1
ATOM 776 N N . PRO A 1 103 ? 1.483 11.001 4.110 1.00 92.44 103 PRO A N 1
ATOM 777 C CA . PRO A 1 103 ? 0.877 11.776 5.190 1.00 92.44 103 PRO A CA 1
ATOM 778 C C . PRO A 1 103 ? -0.037 10.896 6.051 1.00 92.44 103 PRO A C 1
ATOM 780 O O . PRO A 1 103 ? -0.600 9.925 5.551 1.00 92.44 103 PRO A O 1
ATOM 783 N N . GLU A 1 104 ? -0.219 11.247 7.328 1.00 93.25 104 GLU A N 1
ATOM 784 C CA . GLU A 1 104 ? -1.156 10.545 8.222 1.00 93.25 104 GLU A CA 1
ATOM 785 C C . GLU A 1 104 ? -2.588 10.585 7.679 1.00 93.25 104 GLU A C 1
ATOM 787 O O . GLU A 1 104 ? -3.303 9.587 7.750 1.00 93.25 104 GLU A O 1
ATOM 792 N N . ALA A 1 105 ? -2.985 11.730 7.120 1.00 92.19 105 ALA A N 1
ATOM 793 C CA . ALA A 1 105 ? -4.297 11.933 6.528 1.00 92.19 105 ALA A CA 1
ATOM 794 C C . ALA A 1 105 ? -4.366 11.377 5.099 1.00 92.19 105 ALA A C 1
ATOM 796 O O . ALA A 1 105 ? -3.442 11.528 4.293 1.00 92.19 105 ALA A O 1
ATOM 797 N N . GLY A 1 106 ? -5.500 10.773 4.760 1.00 89.62 106 GLY A N 1
ATOM 798 C CA . GLY A 1 106 ? -5.768 10.189 3.455 1.00 89.62 106 GLY A CA 1
ATOM 799 C C . GLY A 1 106 ? -5.036 8.871 3.201 1.00 89.62 106 GLY A C 1
ATOM 800 O O . GLY A 1 106 ? -4.629 8.153 4.113 1.00 89.62 106 GLY A O 1
ATOM 801 N N . ALA A 1 107 ? -4.913 8.531 1.917 1.00 85.62 107 ALA A N 1
ATOM 802 C CA . ALA A 1 107 ? -4.391 7.250 1.436 1.00 85.62 107 ALA A CA 1
ATOM 803 C C . ALA A 1 107 ? -3.546 7.410 0.153 1.00 85.62 107 ALA A C 1
ATOM 805 O O . ALA A 1 107 ? -3.497 6.535 -0.720 1.00 85.62 107 ALA A O 1
ATOM 806 N N . GLN A 1 108 ? -2.897 8.565 0.007 1.00 86.12 108 GLN A N 1
ATOM 807 C CA . GLN A 1 108 ? -2.145 8.885 -1.201 1.00 86.12 108 GLN A CA 1
ATOM 808 C C . GLN A 1 108 ? -0.844 8.082 -1.264 1.00 86.12 108 GLN A C 1
ATOM 810 O O . GLN A 1 108 ? -0.081 8.010 -0.306 1.00 86.12 108 GLN A O 1
ATOM 815 N N . TRP A 1 109 ? -0.567 7.514 -2.432 1.00 83.75 109 TRP A N 1
ATOM 816 C CA . TRP A 1 109 ? 0.672 6.816 -2.736 1.00 83.75 109 TRP A CA 1
ATOM 817 C C . TRP A 1 109 ? 1.165 7.253 -4.105 1.00 83.75 109 TRP A C 1
ATOM 819 O O . TRP A 1 109 ? 0.485 7.108 -5.119 1.00 83.75 109 TRP A O 1
ATOM 829 N N . GLU A 1 110 ? 2.399 7.735 -4.146 1.00 83.69 110 GLU A N 1
ATOM 830 C CA . GLU A 1 110 ? 3.091 8.017 -5.390 1.00 83.69 110 GLU A CA 1
ATOM 831 C C . GLU A 1 110 ? 4.539 7.560 -5.285 1.00 83.69 110 GLU A C 1
ATOM 833 O O . GLU A 1 110 ? 5.220 7.772 -4.284 1.00 83.69 110 GLU A O 1
ATOM 838 N N . SER A 1 111 ? 5.032 6.936 -6.351 1.00 81.31 111 SER A N 1
ATOM 839 C CA . SER A 1 111 ? 6.432 6.532 -6.427 1.00 81.31 111 SER A CA 1
ATOM 840 C C . SER A 1 111 ? 7.302 7.734 -6.774 1.00 81.31 111 SER A C 1
ATOM 842 O O . SER A 1 111 ? 7.173 8.297 -7.863 1.00 81.31 111 SER A O 1
ATOM 844 N N . TYR A 1 112 ? 8.214 8.056 -5.862 1.00 81.69 112 TYR A N 1
ATOM 845 C CA . TYR A 1 112 ? 9.198 9.123 -5.985 1.00 81.69 112 TYR A CA 1
ATOM 846 C C . TYR A 1 112 ? 10.504 8.609 -6.598 1.00 81.69 112 TYR A C 1
ATOM 848 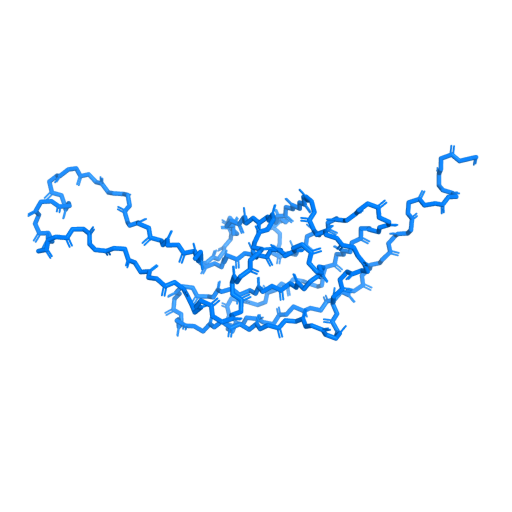O O . TYR A 1 112 ? 10.932 9.100 -7.639 1.00 81.69 112 TYR A O 1
ATOM 856 N N . SER A 1 113 ? 11.068 7.542 -6.026 1.00 79.94 113 SER A N 1
ATOM 857 C CA . SER A 1 113 ? 12.281 6.884 -6.530 1.00 79.94 113 SER A CA 1
ATOM 858 C C . SER A 1 113 ? 11.954 5.512 -7.113 1.00 79.94 113 SER A C 1
ATOM 860 O O . SER A 1 113 ? 11.041 4.828 -6.637 1.00 79.94 113 SER A O 1
ATOM 862 N N . LYS A 1 114 ? 12.674 5.113 -8.170 1.00 84.81 114 LYS A N 1
ATOM 863 C CA . LYS A 1 114 ? 12.447 3.860 -8.910 1.00 84.81 114 LYS A CA 1
ATOM 864 C C . LYS A 1 114 ? 13.784 3.235 -9.296 1.00 84.81 114 LYS A C 1
ATOM 866 O O . LYS A 1 114 ? 14.563 3.869 -9.998 1.00 84.81 114 LYS A O 1
ATOM 871 N N . PHE A 1 115 ? 13.986 1.975 -8.931 1.00 83.62 115 PHE A N 1
ATOM 872 C CA . PHE A 1 115 ? 15.166 1.190 -9.291 1.00 83.62 115 PHE A CA 1
ATOM 873 C C . PHE A 1 115 ? 14.727 0.025 -10.177 1.00 83.62 115 PHE A C 1
ATOM 875 O O . PHE A 1 115 ? 13.748 -0.657 -9.859 1.00 83.62 115 PHE A O 1
ATOM 882 N N . LYS A 1 116 ? 15.401 -0.181 -11.312 1.00 84.12 116 LYS A N 1
ATOM 883 C CA . LYS A 1 116 ? 15.233 -1.395 -12.122 1.00 84.12 116 LYS A CA 1
ATOM 884 C C . LYS A 1 116 ? 16.213 -2.438 -11.606 1.00 84.12 116 LYS A C 1
ATOM 886 O O . LYS A 1 116 ? 17.379 -2.123 -11.438 1.00 84.12 116 LYS A O 1
ATOM 891 N N . LEU A 1 117 ? 15.736 -3.658 -11.387 1.00 77.12 117 LEU A N 1
ATOM 892 C CA . LEU A 1 117 ? 16.599 -4.749 -10.930 1.00 77.12 117 LEU A CA 1
ATOM 893 C C . LEU A 1 117 ? 17.460 -5.310 -12.077 1.00 77.12 117 LEU A C 1
ATOM 895 O O . LEU A 1 117 ? 18.586 -5.743 -11.857 1.00 77.12 117 LEU A O 1
ATOM 899 N N . SER A 1 118 ? 16.970 -5.245 -13.319 1.00 70.69 118 SER A N 1
ATOM 900 C CA . SER A 1 118 ? 17.737 -5.623 -14.511 1.00 70.69 118 SER A CA 1
ATOM 901 C C . SER A 1 118 ? 18.881 -4.633 -14.768 1.00 70.69 118 SER A C 1
ATOM 903 O O . SER A 1 118 ? 18.625 -3.439 -14.925 1.00 70.69 118 SER A O 1
ATOM 905 N N . GLY A 1 119 ? 20.117 -5.139 -14.837 1.00 65.94 119 GLY A N 1
ATOM 906 C CA . GLY A 1 119 ? 21.334 -4.357 -15.102 1.00 65.94 119 GLY A CA 1
ATOM 907 C C . GLY A 1 119 ? 22.056 -3.808 -13.863 1.00 65.94 119 GLY A C 1
ATOM 908 O O . GLY A 1 119 ? 23.061 -3.132 -14.016 1.00 65.94 119 GLY A O 1
ATOM 909 N N . MET A 1 120 ? 21.564 -4.075 -12.645 1.00 58.62 120 MET A N 1
ATOM 910 C CA . MET A 1 120 ? 22.277 -3.738 -11.395 1.00 58.62 120 MET A CA 1
ATOM 911 C C . MET A 1 120 ? 23.118 -4.900 -10.839 1.00 58.62 120 MET A C 1
ATOM 913 O O . MET A 1 120 ? 23.893 -4.695 -9.912 1.00 58.62 120 MET A O 1
ATOM 917 N N . LEU A 1 121 ? 22.935 -6.112 -11.371 1.00 56.81 121 LEU A N 1
ATOM 918 C CA . LEU A 1 121 ? 23.628 -7.341 -10.955 1.00 56.81 121 LEU A CA 1
ATOM 919 C C . LEU A 1 121 ? 24.545 -7.909 -12.056 1.00 56.81 121 LEU A C 1
ATOM 921 O O . LEU A 1 121 ? 24.987 -9.048 -11.941 1.00 56.81 121 LEU A O 1
ATOM 925 N N . SER A 1 122 ? 24.762 -7.152 -13.136 1.00 52.97 122 SER A N 1
ATOM 926 C CA . SER A 1 122 ? 25.651 -7.504 -14.252 1.00 52.97 122 SER A CA 1
ATOM 927 C C . SER A 1 122 ? 26.951 -6.730 -14.171 1.00 52.97 122 SER A C 1
ATOM 929 O O . SER A 1 122 ? 26.828 -5.496 -13.985 1.00 52.97 122 SER A O 1
#